Protein AF-A0A0S8ISH3-F1 (afdb_monomer_lite)

Foldseek 3Di:
DDDDDQDDWAWPDQVLVVVVVVCVVCVVVVVVVVVVVVVVLVVVLVVQLVVLQPDDPSSVVSNVVSVVVSVVVPDDDPDDPPPDARTDTGDDGDDDFDFDWDKDFDADPVRHTPDIDIDHRQTDDDPDDRDDDDDDPD

Sequence (138 aa):
MDSELIGELQLLEDVGKVAQETFEAKKSLVYLRTVARAVAKGLAAHKAKKKADSGGLGGWLKKAAIDVGTDISENADLRCSRLLPGKIYVGDFEIEPGTYDLTIEFLDANGHLVGATDVFEYQVFRNALNLIEVFSLN

Structure (mmCIF, N/CA/C/O backbone):
data_AF-A0A0S8ISH3-F1
#
_entry.id   AF-A0A0S8ISH3-F1
#
loop_
_atom_site.group_PDB
_atom_site.id
_atom_site.type_symbol
_atom_site.label_atom_id
_atom_site.label_alt_id
_atom_site.label_comp_id
_atom_site.label_asym_id
_atom_site.label_entity_id
_atom_site.label_seq_id
_atom_site.pdbx_PDB_ins_code
_atom_site.Cartn_x
_atom_site.Cartn_y
_atom_site.Cartn_z
_atom_site.occupancy
_atom_site.B_iso_or_equiv
_atom_site.auth_seq_id
_atom_site.auth_comp_id
_atom_site.auth_asym_id
_atom_site.auth_atom_id
_atom_site.pdbx_PDB_model_num
ATOM 1 N N . MET A 1 1 ? -25.684 -13.349 23.434 1.00 47.31 1 MET A N 1
ATOM 2 C CA . MET A 1 1 ? -24.521 -12.506 23.755 1.00 47.31 1 MET A CA 1
ATOM 3 C C . MET A 1 1 ? -24.709 -11.273 22.910 1.00 47.31 1 MET A C 1
ATOM 5 O O . MET A 1 1 ? -24.776 -11.426 21.698 1.00 47.31 1 MET A O 1
ATOM 9 N N . ASP A 1 2 ? -24.972 -10.132 23.539 1.00 69.56 2 ASP A N 1
ATOM 10 C CA . ASP A 1 2 ? -25.198 -8.883 22.812 1.00 69.56 2 ASP A CA 1
ATOM 11 C C . ASP A 1 2 ? -23.840 -8.349 22.360 1.00 69.56 2 ASP A C 1
ATOM 13 O O . ASP A 1 2 ? -22.966 -8.094 23.185 1.00 69.56 2 ASP A O 1
ATOM 17 N N . SER A 1 3 ? -23.647 -8.259 21.048 1.00 81.75 3 SER A N 1
ATOM 18 C CA . SER A 1 3 ? -22.501 -7.593 20.438 1.00 81.75 3 SER A CA 1
ATOM 19 C C . SER A 1 3 ? -22.787 -6.094 20.357 1.00 81.75 3 SER A C 1
ATOM 21 O O . SER A 1 3 ? -23.820 -5.691 19.818 1.00 81.75 3 SER A O 1
ATOM 23 N N . GLU A 1 4 ? -21.880 -5.274 20.882 1.00 90.19 4 GLU A N 1
ATOM 24 C CA . GLU A 1 4 ? -21.968 -3.813 20.848 1.00 90.19 4 GLU A CA 1
ATOM 25 C C . GLU A 1 4 ? -21.019 -3.253 19.782 1.00 90.19 4 GLU A C 1
ATOM 27 O O . GLU A 1 4 ? -19.842 -3.610 19.737 1.00 90.19 4 GLU A O 1
ATOM 32 N N . LEU A 1 5 ? -21.527 -2.369 18.916 1.00 92.81 5 LEU A N 1
ATOM 33 C CA . LEU A 1 5 ? -20.697 -1.658 17.946 1.00 92.81 5 LEU A CA 1
ATOM 34 C C . LEU A 1 5 ? -19.936 -0.536 18.658 1.00 92.81 5 LEU A C 1
ATOM 36 O O . LEU A 1 5 ? -20.533 0.458 19.063 1.00 92.81 5 LEU A O 1
ATOM 40 N N . ILE A 1 6 ? -18.616 -0.686 18.758 1.00 92.94 6 ILE A N 1
ATOM 41 C CA . ILE A 1 6 ? -17.741 0.285 19.433 1.00 92.94 6 ILE A CA 1
ATOM 42 C C . ILE A 1 6 ? -17.423 1.483 18.515 1.00 92.94 6 ILE A C 1
ATOM 44 O O . ILE A 1 6 ? -17.275 2.610 18.985 1.00 92.94 6 ILE A O 1
ATOM 48 N N . GLY A 1 7 ? -17.373 1.271 17.196 1.00 94.06 7 GLY A N 1
ATOM 49 C CA . GLY A 1 7 ? -17.275 2.344 16.207 1.00 94.06 7 GLY A CA 1
ATOM 50 C C . GLY A 1 7 ? -16.653 1.902 14.885 1.00 94.06 7 GLY A C 1
ATOM 51 O O . GLY A 1 7 ? -16.512 0.712 14.615 1.00 94.06 7 GLY A O 1
ATOM 52 N N . GLU A 1 8 ? -16.291 2.881 14.056 1.00 95.38 8 GLU A N 1
ATOM 53 C CA . GLU A 1 8 ? -15.750 2.669 12.711 1.00 95.38 8 GLU A CA 1
ATOM 54 C C . GLU A 1 8 ? -14.295 3.141 12.615 1.00 95.38 8 GLU A C 1
ATOM 56 O O . GLU A 1 8 ? -13.919 4.185 13.153 1.00 95.38 8 GLU A O 1
ATOM 61 N N . LEU A 1 9 ? -13.470 2.377 11.895 1.00 95.62 9 LEU A N 1
ATOM 62 C CA . LEU A 1 9 ? -12.091 2.755 11.599 1.00 95.62 9 LEU A CA 1
ATOM 63 C C . LEU A 1 9 ? -12.065 3.842 10.516 1.00 95.62 9 LEU A C 1
ATOM 65 O O . LEU A 1 9 ? -12.757 3.756 9.500 1.00 95.62 9 LEU A O 1
ATOM 69 N N . GLN A 1 10 ? -11.207 4.842 10.687 1.00 95.19 10 GLN A N 1
ATOM 70 C CA . GLN A 1 10 ? -11.035 5.929 9.729 1.00 95.19 10 GLN A CA 1
ATOM 71 C C . GLN A 1 10 ? -9.916 5.616 8.743 1.00 95.19 10 GLN A C 1
ATOM 73 O O . GLN A 1 10 ? -8.895 5.035 9.104 1.00 95.19 10 GLN A O 1
ATOM 78 N N . LEU A 1 11 ? -10.090 6.025 7.485 1.00 95.31 11 LEU A N 1
ATOM 79 C CA . LEU A 1 11 ? -9.036 5.917 6.480 1.00 95.31 11 LEU A CA 1
ATOM 80 C C . LEU A 1 11 ? -7.852 6.799 6.896 1.00 95.31 11 LEU A C 1
ATOM 82 O O . LEU A 1 11 ? -7.957 8.024 6.883 1.00 95.31 11 LEU A O 1
ATOM 86 N N . LEU A 1 12 ? -6.731 6.167 7.233 1.00 95.81 12 LEU A N 1
ATOM 87 C CA . LEU A 1 12 ? -5.471 6.847 7.507 1.00 95.81 12 LEU A CA 1
ATOM 88 C C . LEU A 1 12 ? -4.753 7.194 6.203 1.00 95.81 12 LEU A C 1
ATOM 90 O O . LEU A 1 12 ? -4.277 8.312 6.043 1.00 95.81 12 LEU A O 1
ATOM 94 N N . GLU A 1 13 ? -4.668 6.230 5.282 1.00 94.25 13 GLU A N 1
ATOM 95 C CA . GLU A 1 13 ? -3.914 6.380 4.036 1.00 94.25 13 GLU A CA 1
ATOM 96 C C . GLU A 1 13 ? -4.470 5.490 2.917 1.00 94.25 13 GLU A C 1
ATOM 98 O O . GLU A 1 13 ? -4.791 4.318 3.135 1.00 94.25 13 GLU A O 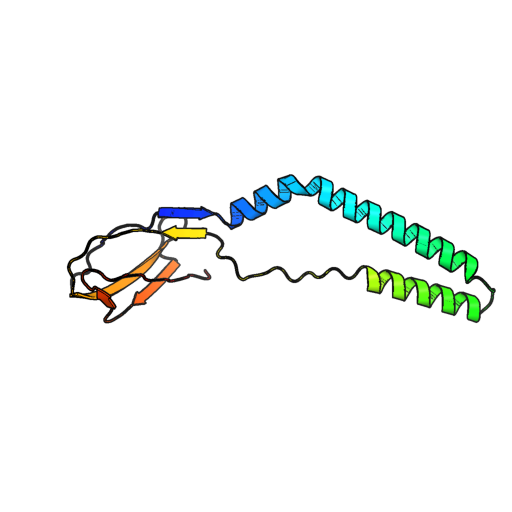1
ATOM 103 N N . ASP A 1 14 ? -4.520 6.026 1.695 1.00 93.94 14 ASP A N 1
ATOM 104 C CA . ASP A 1 14 ? -4.799 5.258 0.477 1.00 93.94 14 ASP A CA 1
ATOM 105 C C . ASP A 1 14 ? -3.485 5.067 -0.288 1.00 93.94 14 ASP A C 1
ATOM 107 O O . ASP A 1 14 ? -3.109 5.841 -1.173 1.00 93.94 14 ASP A O 1
ATOM 111 N N . VAL A 1 15 ? -2.757 4.015 0.084 1.00 92.12 15 VAL A N 1
ATOM 112 C CA . VAL A 1 15 ? -1.445 3.685 -0.486 1.00 92.12 15 VAL A CA 1
ATOM 113 C C . VAL A 1 15 ? -1.547 3.443 -1.993 1.00 92.12 15 VAL A C 1
ATOM 115 O O . VAL A 1 15 ? -0.637 3.802 -2.744 1.00 92.12 15 VAL A O 1
ATOM 118 N N . GLY A 1 16 ? -2.662 2.866 -2.454 1.00 90.06 16 GLY A N 1
ATOM 119 C CA . GLY A 1 16 ? -2.947 2.674 -3.872 1.00 90.06 16 GLY A CA 1
ATOM 120 C C . GLY A 1 16 ? -2.992 4.001 -4.626 1.00 90.06 16 GLY A C 1
ATOM 121 O O . GLY A 1 16 ? -2.342 4.146 -5.667 1.00 90.06 16 GLY A O 1
ATOM 122 N N . LYS A 1 17 ? -3.695 4.994 -4.076 1.00 93.12 17 LYS A N 1
ATOM 123 C CA . LYS A 1 17 ? -3.757 6.349 -4.628 1.00 93.12 17 LYS A CA 1
ATOM 124 C C . LYS A 1 17 ? -2.393 7.038 -4.601 1.00 93.12 17 LYS A C 1
ATOM 126 O O . LYS A 1 17 ? -1.967 7.553 -5.634 1.00 93.12 17 LYS A O 1
ATOM 131 N N . VAL A 1 18 ? -1.660 6.969 -3.488 1.00 92.62 18 VAL A N 1
ATOM 132 C CA . VAL A 1 18 ? -0.296 7.526 -3.386 1.00 92.62 18 VAL A CA 1
ATOM 133 C C . VAL A 1 18 ? 0.635 6.920 -4.438 1.00 92.62 18 VAL A C 1
ATOM 135 O O . VAL A 1 18 ? 1.416 7.637 -5.073 1.00 92.62 18 VAL A O 1
ATOM 138 N N . ALA A 1 19 ? 0.553 5.607 -4.664 1.00 90.00 19 ALA A N 1
ATOM 139 C CA . ALA A 1 19 ? 1.348 4.926 -5.679 1.00 90.00 19 ALA A CA 1
ATOM 140 C C . ALA A 1 19 ? 1.004 5.411 -7.096 1.00 90.00 19 ALA A C 1
ATOM 142 O O . ALA A 1 19 ? 1.915 5.678 -7.886 1.00 90.00 19 ALA A O 1
ATOM 143 N N . GLN A 1 20 ? -0.286 5.570 -7.409 1.00 91.62 20 GLN A N 1
ATOM 144 C CA . GLN A 1 20 ? -0.743 6.091 -8.702 1.00 91.62 20 GLN A CA 1
ATOM 145 C C . GLN A 1 20 ? -0.282 7.532 -8.929 1.00 91.62 20 GLN A C 1
ATOM 147 O O . GLN A 1 20 ? 0.304 7.831 -9.968 1.00 91.62 20 GLN A O 1
ATOM 152 N N . GLU A 1 21 ? -0.473 8.412 -7.949 1.00 94.88 21 GLU A N 1
ATOM 153 C CA . GLU A 1 21 ? -0.056 9.813 -8.043 1.00 94.88 21 GLU A CA 1
ATOM 154 C C . GLU A 1 21 ? 1.467 9.939 -8.175 1.00 94.88 21 GLU A C 1
ATOM 156 O O . GLU A 1 21 ? 1.970 10.684 -9.019 1.00 94.88 21 GLU A O 1
ATOM 161 N N . THR A 1 22 ? 2.220 9.142 -7.412 1.00 93.44 22 THR A N 1
ATOM 162 C CA . THR A 1 22 ? 3.686 9.079 -7.513 1.00 93.44 22 THR A CA 1
ATOM 163 C C . THR A 1 22 ? 4.136 8.597 -8.889 1.00 93.44 22 THR A C 1
ATOM 165 O O . THR A 1 22 ? 5.118 9.112 -9.438 1.00 93.44 22 THR A O 1
ATOM 168 N N . PHE A 1 23 ? 3.450 7.597 -9.448 1.00 91.44 23 PHE A N 1
ATOM 169 C CA . PHE A 1 23 ? 3.732 7.095 -10.785 1.00 91.44 23 PHE A CA 1
ATOM 170 C C . PHE A 1 23 ? 3.466 8.170 -11.837 1.00 91.44 23 PHE A C 1
ATOM 172 O O . PHE A 1 23 ? 4.371 8.470 -12.614 1.00 91.44 23 PHE A O 1
ATOM 179 N N . GLU A 1 24 ? 2.289 8.797 -11.828 1.00 95.81 24 GLU A N 1
ATOM 180 C CA . GLU A 1 24 ? 1.935 9.847 -12.787 1.00 95.81 24 GLU A CA 1
ATOM 181 C C . GLU A 1 24 ? 2.898 11.040 -12.704 1.00 95.81 24 GLU A C 1
ATOM 183 O O . GLU A 1 24 ? 3.397 11.497 -13.735 1.00 95.81 24 GLU A O 1
ATOM 188 N N . ALA A 1 25 ? 3.291 11.462 -11.497 1.00 96.94 25 ALA A N 1
ATOM 189 C CA . ALA A 1 25 ? 4.279 12.524 -11.306 1.00 96.94 25 ALA A CA 1
ATOM 190 C C . ALA A 1 25 ? 5.660 12.190 -11.909 1.00 96.94 25 ALA A C 1
ATOM 192 O O . ALA A 1 25 ? 6.381 13.077 -12.368 1.00 96.94 25 ALA A O 1
ATOM 193 N N . LYS A 1 26 ? 6.053 10.909 -11.922 1.00 95.31 26 LYS A N 1
ATOM 194 C CA . LYS A 1 26 ? 7.364 10.450 -12.423 1.00 95.31 26 LYS A CA 1
ATOM 195 C C . LYS A 1 26 ? 7.318 9.890 -13.845 1.00 95.31 26 LYS A C 1
ATOM 197 O O . LYS A 1 26 ? 8.374 9.625 -14.426 1.00 95.31 26 LYS A O 1
ATOM 202 N N . LYS A 1 27 ? 6.130 9.719 -14.418 1.00 94.31 27 LYS A N 1
ATOM 203 C CA . LYS A 1 27 ? 5.875 8.989 -15.665 1.00 94.31 27 LYS A CA 1
ATOM 204 C C . LYS A 1 27 ? 6.692 9.495 -16.846 1.00 94.31 27 LYS A C 1
ATOM 206 O O . LYS A 1 27 ? 7.327 8.704 -17.540 1.00 94.31 27 LYS A O 1
ATOM 211 N N . SER A 1 28 ? 6.750 10.811 -17.038 1.00 95.38 28 SER A N 1
ATOM 212 C CA . SER A 1 28 ? 7.516 11.435 -18.126 1.00 95.38 28 SER A CA 1
ATOM 213 C C . SER A 1 28 ? 9.011 11.112 -18.040 1.00 95.38 28 SER A C 1
ATOM 215 O O . SER A 1 28 ? 9.628 10.710 -19.026 1.00 95.38 28 SER A O 1
ATOM 217 N N . LEU A 1 29 ? 9.589 11.218 -16.843 1.00 95.06 29 LEU A N 1
ATOM 218 C CA . LEU A 1 29 ? 10.993 10.922 -16.577 1.00 95.06 29 LEU A CA 1
ATOM 219 C C . LEU A 1 29 ? 11.297 9.426 -16.724 1.00 95.06 29 LEU A C 1
ATOM 221 O O . LEU A 1 29 ? 12.362 9.060 -17.225 1.00 95.06 29 LEU A O 1
ATOM 225 N N . VAL A 1 30 ? 10.369 8.564 -16.299 1.00 91.69 30 VAL A N 1
ATOM 226 C CA . VAL A 1 30 ? 10.458 7.112 -16.503 1.00 91.69 30 VAL A CA 1
ATOM 227 C C . VAL A 1 30 ? 10.497 6.801 -17.997 1.00 91.69 30 VAL A C 1
ATOM 229 O O . VAL A 1 30 ? 11.442 6.154 -18.446 1.00 91.69 30 VAL A O 1
ATOM 232 N N . TYR A 1 31 ? 9.556 7.325 -18.787 1.00 93.69 31 TYR A N 1
ATOM 233 C CA . TYR A 1 31 ? 9.547 7.114 -20.236 1.00 93.69 31 TYR A CA 1
ATOM 234 C C . TYR A 1 31 ? 10.795 7.663 -20.917 1.00 93.69 31 TYR A C 1
ATOM 236 O O . TYR A 1 31 ? 11.404 6.956 -21.718 1.00 93.69 31 TYR A O 1
ATOM 244 N N . LEU A 1 32 ? 11.231 8.872 -20.559 1.00 95.75 32 LEU A N 1
ATOM 245 C CA . LEU A 1 32 ? 12.446 9.460 -21.112 1.00 95.75 32 LEU A CA 1
ATOM 246 C C . LEU A 1 32 ? 13.666 8.565 -20.866 1.00 95.75 32 LEU A C 1
ATOM 248 O O . LEU A 1 32 ? 14.426 8.292 -21.793 1.00 95.75 32 LEU A O 1
ATOM 252 N N . ARG A 1 33 ? 13.847 8.073 -19.634 1.00 91.19 33 ARG A N 1
ATOM 253 C CA . ARG A 1 33 ? 14.957 7.169 -19.291 1.00 91.19 33 ARG A CA 1
ATOM 254 C C . ARG A 1 33 ? 14.880 5.854 -20.056 1.00 91.19 33 ARG A C 1
ATOM 256 O O . ARG A 1 33 ? 15.914 5.366 -20.510 1.00 91.19 33 ARG A O 1
ATOM 263 N N . THR A 1 34 ? 13.683 5.297 -20.207 1.00 89.50 34 THR A N 1
ATOM 264 C CA . THR A 1 34 ? 13.464 4.048 -20.944 1.00 89.50 34 THR A CA 1
ATOM 265 C C . THR A 1 34 ? 13.803 4.214 -22.422 1.00 89.50 34 THR A C 1
ATOM 267 O O . THR A 1 34 ? 14.614 3.452 -22.946 1.00 89.50 34 THR A O 1
ATOM 270 N N . VAL A 1 35 ? 13.276 5.255 -23.074 1.00 92.00 35 VAL A N 1
ATOM 271 C CA . VAL A 1 35 ? 13.563 5.550 -24.486 1.00 92.00 35 VAL A CA 1
ATOM 272 C C . VAL A 1 35 ? 15.048 5.844 -24.685 1.00 92.00 35 VAL A C 1
ATOM 274 O O . VAL A 1 35 ? 15.678 5.254 -25.560 1.00 92.00 35 VAL A O 1
ATOM 277 N N . ALA A 1 36 ? 15.646 6.697 -23.849 1.00 92.38 36 ALA A N 1
ATOM 278 C CA . ALA A 1 36 ? 17.065 7.028 -23.950 1.00 92.38 36 ALA A CA 1
ATOM 279 C C . ALA A 1 36 ? 17.961 5.787 -23.802 1.00 92.38 36 ALA A C 1
ATOM 281 O O . ALA A 1 36 ? 18.921 5.629 -24.556 1.00 92.38 36 ALA A O 1
ATOM 282 N N . ARG A 1 37 ? 17.636 4.877 -22.871 1.00 87.69 37 ARG A N 1
ATOM 283 C CA . ARG A 1 37 ? 18.355 3.608 -22.689 1.00 87.69 37 ARG A CA 1
ATOM 284 C C . ARG A 1 37 ? 18.236 2.713 -23.921 1.00 87.69 37 ARG A C 1
ATOM 286 O O . ARG A 1 37 ? 19.258 2.196 -24.366 1.00 87.69 37 ARG A O 1
ATOM 293 N N . ALA A 1 38 ? 17.029 2.550 -24.460 1.00 88.00 38 ALA A N 1
ATOM 294 C CA . ALA A 1 38 ? 16.789 1.741 -25.653 1.00 88.00 38 ALA A CA 1
ATOM 295 C C . ALA A 1 38 ? 17.569 2.289 -26.859 1.00 88.00 38 ALA A C 1
ATOM 297 O O . ALA A 1 38 ? 18.297 1.553 -27.521 1.00 88.00 38 ALA A O 1
ATOM 298 N N . VAL A 1 39 ? 17.521 3.609 -27.082 1.00 91.31 39 VAL A N 1
ATOM 299 C CA . VAL A 1 39 ? 18.288 4.273 -28.148 1.00 91.31 39 VAL A CA 1
ATOM 300 C C . VAL A 1 39 ? 19.793 4.075 -27.951 1.00 91.31 39 VAL A C 1
ATOM 302 O O . VAL A 1 39 ? 20.490 3.671 -28.882 1.00 91.31 39 VAL A O 1
ATOM 305 N N . ALA A 1 40 ? 20.315 4.315 -2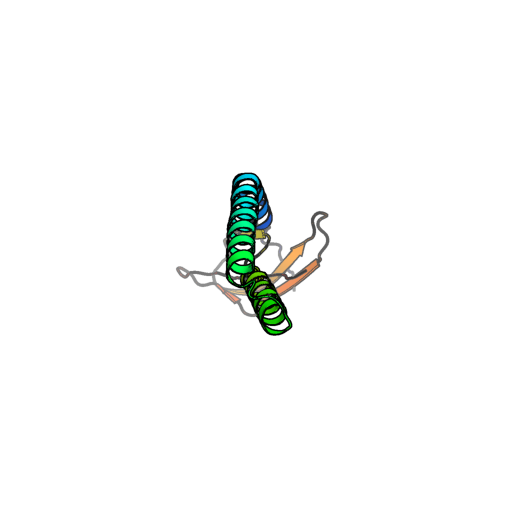6.746 1.00 90.06 40 ALA A N 1
ATOM 306 C CA . ALA A 1 40 ? 21.741 4.171 -26.464 1.00 90.06 40 ALA A CA 1
ATOM 307 C C . ALA A 1 40 ? 22.237 2.728 -26.671 1.00 90.06 40 ALA A C 1
ATOM 309 O O . ALA A 1 40 ? 23.271 2.522 -27.314 1.00 90.06 40 ALA A O 1
ATOM 310 N N . LYS A 1 41 ? 21.490 1.728 -26.182 1.00 85.69 41 LYS A N 1
ATOM 311 C CA . LYS A 1 41 ? 21.802 0.307 -26.397 1.00 85.69 41 LYS A CA 1
ATOM 312 C C . LYS A 1 41 ? 21.708 -0.081 -27.869 1.00 85.69 41 LYS A C 1
ATOM 314 O O . LYS A 1 41 ? 22.638 -0.705 -28.372 1.00 85.69 41 LYS A O 1
ATOM 319 N N . GLY A 1 42 ? 20.665 0.351 -28.577 1.00 86.62 42 GLY A N 1
ATOM 320 C CA . GLY A 1 42 ? 20.502 0.090 -30.009 1.00 86.62 42 GLY A CA 1
ATOM 321 C C . GLY A 1 42 ? 21.672 0.629 -30.836 1.00 86.62 42 GLY A C 1
ATOM 322 O O . GLY A 1 42 ? 22.233 -0.079 -31.675 1.00 86.62 42 GLY A O 1
ATOM 323 N N . LEU A 1 43 ? 22.129 1.851 -30.542 1.00 89.88 43 LEU A N 1
ATOM 324 C CA . LEU A 1 43 ? 23.315 2.431 -31.179 1.00 89.88 43 LEU A CA 1
ATOM 325 C C . LEU A 1 43 ? 24.600 1.653 -30.849 1.00 89.88 43 LEU A C 1
ATOM 327 O O . LEU A 1 43 ? 25.447 1.461 -31.729 1.00 89.88 43 LEU A O 1
ATOM 331 N N . ALA A 1 44 ? 24.762 1.201 -29.603 1.00 87.75 44 ALA A N 1
ATOM 332 C CA . ALA A 1 44 ? 25.911 0.400 -29.183 1.00 87.75 44 ALA A CA 1
ATOM 333 C C . ALA A 1 44 ? 25.930 -0.979 -29.869 1.00 87.75 44 ALA A C 1
ATOM 335 O O . ALA A 1 44 ? 26.957 -1.359 -30.439 1.00 87.75 44 ALA A O 1
ATOM 336 N N . ALA A 1 45 ? 24.793 -1.678 -29.898 1.00 86.56 45 ALA A N 1
ATOM 337 C CA . ALA A 1 45 ? 24.620 -2.960 -30.573 1.00 86.56 45 ALA A CA 1
ATOM 338 C C . ALA A 1 45 ? 24.892 -2.837 -32.080 1.00 86.56 45 ALA A C 1
ATOM 340 O O . ALA A 1 45 ? 25.662 -3.619 -32.639 1.00 86.56 45 ALA A O 1
ATOM 341 N N . HIS A 1 46 ? 24.365 -1.797 -32.735 1.00 86.19 46 HIS A N 1
ATOM 342 C CA . HIS A 1 46 ? 24.621 -1.540 -34.154 1.00 86.19 46 HIS A CA 1
ATOM 343 C C . HIS A 1 46 ? 26.117 -1.326 -34.449 1.00 86.19 46 HIS A C 1
ATOM 345 O O . HIS A 1 46 ? 26.669 -1.910 -35.387 1.00 86.19 46 HIS A O 1
ATOM 351 N N . LYS A 1 47 ? 26.818 -0.535 -33.622 1.00 88.00 47 LYS A N 1
ATOM 352 C CA . LYS A 1 47 ? 28.276 -0.351 -33.746 1.00 88.00 47 LYS A CA 1
ATOM 353 C C . LYS A 1 47 ? 29.043 -1.659 -33.525 1.00 88.00 47 LYS A C 1
ATOM 355 O O . LYS A 1 47 ? 29.990 -1.926 -34.266 1.00 88.00 47 LYS A O 1
ATOM 360 N N . ALA A 1 48 ? 28.647 -2.466 -32.540 1.00 85.81 48 ALA A N 1
ATOM 361 C CA . ALA A 1 48 ? 29.265 -3.760 -32.262 1.00 85.81 48 ALA A CA 1
ATOM 362 C C . ALA A 1 48 ? 29.092 -4.731 -33.441 1.00 85.81 48 ALA A C 1
ATOM 364 O O . ALA A 1 48 ? 30.073 -5.317 -33.894 1.00 85.81 48 ALA A O 1
ATOM 365 N N . LYS A 1 49 ? 27.886 -4.814 -34.019 1.00 82.75 49 LYS A N 1
ATOM 366 C CA . LYS A 1 49 ? 27.606 -5.620 -35.217 1.00 82.75 49 LYS A CA 1
ATOM 367 C C . LYS A 1 49 ? 28.452 -5.207 -36.416 1.00 82.75 49 LYS A C 1
ATOM 369 O O . LYS A 1 49 ? 28.980 -6.077 -37.098 1.00 82.75 49 LYS A O 1
ATOM 374 N N . LYS A 1 50 ? 28.614 -3.899 -36.657 1.00 83.88 50 LYS A N 1
ATOM 375 C CA . LYS A 1 50 ? 29.444 -3.385 -37.760 1.00 83.88 50 LYS A CA 1
ATOM 376 C C . LYS A 1 50 ? 30.920 -3.770 -37.604 1.00 83.88 50 LYS A C 1
ATOM 378 O O . LYS A 1 50 ? 31.574 -4.061 -38.594 1.00 83.88 50 LYS A O 1
ATOM 383 N N . LYS A 1 51 ? 31.444 -3.792 -36.373 1.00 82.88 51 LYS A N 1
ATOM 384 C CA . LYS A 1 51 ? 32.820 -4.244 -36.087 1.00 82.88 51 LYS A CA 1
ATOM 385 C C . LYS A 1 51 ? 32.977 -5.766 -36.140 1.00 82.88 51 LYS A C 1
ATOM 387 O O . LYS A 1 51 ? 34.047 -6.253 -36.481 1.00 82.88 51 LYS A O 1
ATOM 392 N N . ALA A 1 52 ? 31.932 -6.505 -35.779 1.00 78.88 52 ALA A N 1
ATOM 393 C CA . ALA A 1 52 ? 31.920 -7.965 -35.784 1.00 78.88 52 ALA A CA 1
ATOM 394 C C . ALA A 1 52 ? 31.683 -8.573 -37.178 1.00 78.88 52 ALA A C 1
ATOM 396 O O . ALA A 1 52 ? 31.746 -9.794 -37.331 1.00 78.88 52 ALA A O 1
ATOM 397 N N . ASP A 1 53 ? 31.409 -7.737 -38.183 1.00 72.88 53 ASP A N 1
ATOM 398 C CA . ASP A 1 53 ? 31.116 -8.157 -39.545 1.00 72.88 53 ASP A CA 1
ATOM 399 C C . ASP A 1 53 ? 32.387 -8.575 -40.292 1.00 72.88 53 ASP A C 1
ATOM 401 O O . ASP A 1 53 ? 33.005 -7.799 -41.012 1.00 72.88 53 ASP A O 1
ATOM 405 N N . SER A 1 54 ? 32.799 -9.823 -40.086 1.00 77.62 54 SER A N 1
ATOM 406 C CA . SER A 1 54 ? 33.920 -10.444 -40.797 1.00 77.62 54 SER A CA 1
ATOM 407 C C . SER A 1 54 ? 33.495 -11.188 -42.073 1.00 77.62 54 SER A C 1
ATOM 409 O O . SER A 1 54 ? 34.321 -11.865 -42.677 1.00 77.62 54 SER A O 1
ATOM 411 N N . GLY A 1 55 ? 32.215 -11.107 -42.465 1.00 74.44 55 GLY A N 1
ATOM 412 C CA . GLY A 1 55 ? 31.637 -11.919 -43.540 1.00 74.44 55 GLY A CA 1
ATOM 413 C C . GLY A 1 55 ? 31.490 -13.408 -43.179 1.00 74.44 55 GLY A C 1
ATOM 414 O O . GLY A 1 55 ? 32.032 -13.896 -42.182 1.00 74.44 55 GLY A O 1
ATOM 415 N N . GLY A 1 56 ? 30.712 -14.135 -43.986 1.00 81.25 56 GLY A N 1
ATOM 416 C CA . GLY A 1 56 ? 30.493 -15.579 -43.836 1.00 81.25 56 GLY A CA 1
ATOM 417 C C . GLY A 1 56 ? 29.786 -16.001 -42.538 1.00 81.25 56 GLY A C 1
ATOM 418 O O . GLY A 1 56 ? 29.245 -15.184 -41.789 1.00 81.25 56 GLY A O 1
ATOM 419 N N . LEU A 1 57 ? 29.803 -17.310 -42.262 1.00 80.19 57 LEU A N 1
ATOM 420 C CA . LEU A 1 57 ? 29.116 -17.920 -41.115 1.00 80.19 57 LEU A CA 1
ATOM 421 C C . LEU A 1 57 ? 29.599 -17.359 -39.764 1.00 80.19 57 LEU A C 1
ATOM 423 O O . LEU A 1 57 ? 28.792 -17.147 -38.863 1.00 80.19 57 LEU A O 1
ATOM 427 N N . GLY A 1 58 ? 30.894 -17.051 -39.632 1.00 80.50 58 GLY A N 1
ATOM 428 C CA . GLY A 1 58 ? 31.469 -16.483 -38.406 1.00 80.50 58 GLY A CA 1
ATOM 429 C C . GLY A 1 58 ? 31.016 -15.047 -38.111 1.00 80.50 58 GLY A C 1
ATOM 430 O O . GLY A 1 58 ? 30.805 -14.703 -36.949 1.00 80.50 58 GLY A O 1
ATOM 431 N N . GLY A 1 59 ? 30.824 -14.212 -39.141 1.00 79.88 59 GLY A N 1
ATOM 432 C CA . GLY A 1 59 ? 30.250 -12.870 -38.983 1.00 79.88 59 GLY A CA 1
ATOM 433 C C . GLY A 1 59 ? 28.763 -12.916 -38.621 1.00 79.88 59 GLY A C 1
ATOM 434 O O . GLY A 1 59 ? 28.309 -12.161 -37.761 1.00 79.88 59 GLY A O 1
ATOM 435 N N . TRP A 1 60 ? 28.018 -13.853 -39.217 1.00 81.62 60 TRP A N 1
ATOM 436 C CA . TRP A 1 60 ? 26.614 -14.093 -38.878 1.00 81.62 60 TRP A CA 1
ATOM 437 C C . TRP A 1 60 ? 26.440 -14.548 -37.419 1.00 81.62 60 TRP A C 1
ATOM 439 O O . TRP A 1 60 ? 25.652 -13.951 -36.687 1.00 81.62 60 TRP A O 1
ATOM 449 N N . LEU A 1 61 ? 27.245 -15.514 -36.957 1.00 81.06 61 LEU A N 1
ATOM 450 C CA . LEU A 1 61 ? 27.174 -16.042 -35.587 1.00 81.06 61 LEU A CA 1
ATOM 451 C C . LEU A 1 61 ? 27.462 -14.965 -34.525 1.00 81.06 61 LEU A C 1
ATOM 453 O O . LEU A 1 61 ? 26.781 -14.890 -33.505 1.00 81.06 61 LEU A O 1
ATOM 457 N N . LYS A 1 62 ? 28.443 -14.087 -34.777 1.00 82.06 62 LYS A N 1
ATOM 458 C CA . LYS A 1 62 ? 28.779 -12.975 -33.870 1.00 82.06 62 LYS A CA 1
ATOM 459 C C . LYS A 1 62 ? 27.667 -11.930 -33.793 1.00 82.06 62 LYS A C 1
ATOM 461 O O . LYS A 1 62 ? 27.391 -11.421 -32.711 1.00 82.06 62 LYS A O 1
ATOM 466 N N . LYS A 1 63 ? 27.020 -11.611 -34.919 1.00 81.25 63 LYS A N 1
ATOM 467 C CA . LYS A 1 63 ? 25.866 -10.699 -34.945 1.00 81.25 63 LYS A CA 1
ATOM 468 C C . LYS A 1 63 ? 24.684 -11.279 -34.165 1.00 81.25 63 LYS A C 1
ATOM 470 O O . LYS A 1 63 ? 24.107 -10.555 -33.361 1.00 81.25 63 LYS A O 1
ATOM 475 N N . ALA A 1 64 ? 24.402 -12.572 -34.336 1.00 79.75 64 ALA A N 1
ATOM 476 C CA . ALA A 1 64 ? 23.365 -13.274 -33.582 1.00 79.75 64 ALA A CA 1
ATOM 477 C C . ALA A 1 64 ? 23.647 -13.276 -32.066 1.00 79.75 64 ALA A C 1
ATOM 479 O O . ALA A 1 64 ? 22.751 -13.008 -31.273 1.00 79.75 64 ALA A O 1
ATOM 480 N N . ALA A 1 65 ? 24.900 -13.493 -31.650 1.00 79.50 65 ALA A N 1
ATOM 481 C CA . ALA A 1 65 ? 25.280 -13.430 -30.237 1.00 79.50 65 ALA A CA 1
ATOM 482 C C . ALA A 1 65 ? 25.105 -12.024 -29.624 1.00 79.50 65 ALA A C 1
ATOM 484 O O . ALA A 1 65 ? 24.701 -11.903 -28.469 1.00 79.50 65 ALA A O 1
ATOM 485 N N . ILE A 1 66 ? 25.381 -10.959 -30.391 1.00 83.62 66 ILE A N 1
ATOM 486 C CA . ILE A 1 66 ? 25.159 -9.569 -29.953 1.00 83.62 66 ILE A CA 1
ATOM 487 C C . ILE A 1 66 ? 23.665 -9.283 -29.763 1.00 83.62 66 ILE A C 1
ATOM 489 O O . ILE A 1 66 ? 23.309 -8.610 -28.798 1.00 83.62 66 ILE A O 1
ATOM 493 N N . ASP A 1 67 ? 22.805 -9.795 -30.646 1.00 81.19 67 ASP A N 1
ATOM 494 C CA . ASP A 1 67 ? 21.349 -9.650 -30.511 1.00 81.19 67 ASP A CA 1
ATOM 495 C C . ASP A 1 67 ? 20.830 -10.328 -29.250 1.00 81.19 67 ASP A C 1
ATOM 497 O O . ASP A 1 67 ? 20.245 -9.665 -28.399 1.00 81.19 67 ASP A O 1
ATOM 501 N N . VAL A 1 68 ? 21.174 -11.602 -29.053 1.00 77.38 68 VAL A N 1
ATOM 502 C CA . VAL A 1 68 ? 20.784 -12.353 -27.850 1.00 77.38 68 VAL A CA 1
ATOM 503 C C . VAL A 1 68 ? 21.281 -11.664 -26.575 1.00 77.38 68 VAL A C 1
ATOM 505 O O . VAL A 1 68 ? 20.538 -11.531 -25.606 1.00 77.38 68 VAL A O 1
ATOM 508 N N . GLY A 1 69 ? 22.525 -11.178 -26.565 1.00 78.75 69 GLY A N 1
ATOM 509 C CA . GLY A 1 69 ? 23.069 -10.445 -25.421 1.00 78.75 69 GLY A CA 1
ATOM 510 C C . GLY A 1 69 ? 22.365 -9.108 -25.163 1.00 78.75 69 GLY A C 1
ATOM 511 O O . GLY A 1 69 ? 22.186 -8.723 -24.006 1.00 78.75 69 GLY A O 1
ATOM 512 N N . THR A 1 70 ? 21.944 -8.407 -26.219 1.00 79.81 70 THR A N 1
ATOM 513 C CA . THR A 1 70 ? 21.203 -7.144 -26.100 1.00 79.81 70 THR A CA 1
ATOM 514 C C . THR A 1 70 ? 19.811 -7.400 -25.531 1.00 79.81 70 THR A C 1
ATOM 516 O O . THR A 1 70 ? 19.459 -6.758 -24.542 1.00 79.81 70 THR A O 1
ATOM 519 N N . ASP A 1 71 ? 19.095 -8.398 -26.048 1.00 76.88 71 ASP A N 1
ATOM 520 C CA . ASP A 1 71 ? 17.755 -8.778 -25.586 1.00 76.88 71 ASP A CA 1
ATOM 521 C C . ASP A 1 71 ? 17.763 -9.235 -24.120 1.00 76.88 71 ASP A C 1
ATOM 523 O O . ASP A 1 71 ? 16.960 -8.768 -23.311 1.00 76.88 71 ASP A O 1
ATOM 527 N N . ILE A 1 72 ? 18.731 -10.071 -23.719 1.00 76.88 72 ILE A N 1
ATOM 528 C CA . ILE A 1 72 ? 18.892 -10.486 -22.312 1.00 76.88 72 ILE A CA 1
ATOM 529 C C . ILE A 1 72 ? 19.136 -9.271 -21.409 1.00 76.88 72 ILE A C 1
ATOM 531 O O . ILE A 1 72 ? 18.626 -9.208 -20.291 1.00 76.88 72 ILE A O 1
ATOM 535 N N . SER A 1 73 ? 19.895 -8.281 -21.886 1.00 78.19 73 SER A N 1
ATOM 536 C CA . SER A 1 73 ? 20.197 -7.081 -21.102 1.00 78.19 73 SER A CA 1
ATOM 537 C C . SER A 1 73 ? 18.982 -6.170 -20.872 1.00 78.19 73 SER A C 1
ATOM 539 O O . SER A 1 73 ? 19.059 -5.253 -20.049 1.00 78.19 73 SER A O 1
ATOM 541 N N . GLU A 1 74 ? 17.903 -6.339 -21.639 1.00 71.69 74 GLU A N 1
ATOM 542 C CA . GLU A 1 74 ? 16.665 -5.555 -21.534 1.00 71.69 74 GLU A CA 1
ATOM 543 C C . GLU A 1 74 ? 15.632 -6.167 -20.589 1.00 71.69 74 GLU A C 1
ATOM 545 O O . GLU A 1 74 ? 14.619 -5.527 -20.313 1.00 71.69 74 GLU A O 1
ATOM 550 N N . ASN A 1 75 ? 15.907 -7.348 -20.031 1.00 72.50 75 ASN A N 1
ATOM 551 C CA . ASN A 1 75 ? 15.004 -8.008 -19.102 1.00 72.50 75 ASN A CA 1
ATOM 552 C C . ASN A 1 75 ? 14.839 -7.164 -17.825 1.00 72.50 75 ASN A C 1
ATOM 554 O O . ASN A 1 75 ? 15.756 -7.036 -17.010 1.00 72.50 75 ASN A O 1
ATOM 558 N N . ALA A 1 76 ? 13.682 -6.517 -17.694 1.00 65.00 76 ALA A N 1
ATOM 559 C CA . ALA A 1 76 ? 13.353 -5.697 -16.543 1.00 65.00 76 ALA A CA 1
ATOM 560 C C . ALA A 1 76 ? 12.897 -6.593 -15.391 1.00 65.00 76 ALA A C 1
ATOM 562 O O . ALA A 1 76 ? 12.133 -7.535 -15.594 1.00 65.00 76 ALA A O 1
ATOM 563 N N . ASP A 1 77 ? 13.322 -6.275 -14.168 1.00 72.19 77 ASP A N 1
ATOM 564 C CA . ASP A 1 77 ? 12.721 -6.900 -12.997 1.00 72.19 77 ASP A CA 1
ATOM 565 C C . ASP A 1 77 ? 11.267 -6.419 -12.875 1.00 72.19 77 ASP A C 1
ATOM 567 O O . ASP A 1 77 ? 11.011 -5.252 -12.576 1.00 72.19 77 ASP A O 1
ATOM 571 N N . LEU A 1 78 ? 10.319 -7.309 -13.173 1.00 72.62 78 LEU A N 1
ATOM 572 C CA . LEU A 1 78 ? 8.879 -7.049 -13.081 1.00 72.62 78 LEU A CA 1
ATOM 573 C C . LEU A 1 78 ? 8.311 -7.379 -11.696 1.00 72.62 78 LEU A C 1
ATOM 575 O O . LEU A 1 78 ? 7.097 -7.329 -11.501 1.00 72.62 78 LEU A O 1
ATOM 579 N N . ARG A 1 79 ? 9.153 -7.752 -10.726 1.00 72.00 79 ARG A N 1
ATOM 580 C CA . ARG A 1 79 ? 8.694 -8.040 -9.368 1.00 72.00 79 ARG A CA 1
ATOM 581 C C . ARG A 1 79 ? 8.271 -6.738 -8.696 1.00 72.00 79 ARG A C 1
ATOM 583 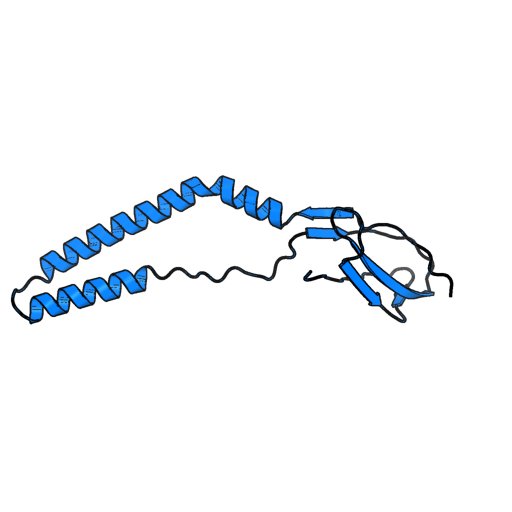O O . ARG A 1 79 ? 9.089 -5.978 -8.189 1.00 72.00 79 ARG A O 1
ATOM 590 N N . CYS A 1 80 ? 6.970 -6.490 -8.675 1.00 64.25 80 CYS A N 1
ATOM 591 C CA . CYS A 1 80 ? 6.378 -5.495 -7.794 1.00 64.25 80 CYS A CA 1
ATOM 592 C C . CYS A 1 80 ? 6.263 -6.088 -6.383 1.00 64.25 80 CYS A C 1
ATOM 594 O O . CYS A 1 80 ? 5.822 -7.229 -6.219 1.00 64.25 80 CYS A O 1
ATOM 596 N N . SER A 1 81 ? 6.627 -5.321 -5.352 1.00 60.44 81 SER A N 1
ATOM 597 C CA . SER A 1 81 ? 6.309 -5.687 -3.970 1.00 60.44 81 SER A CA 1
ATOM 598 C C . SER A 1 81 ? 4.792 -5.720 -3.808 1.00 60.44 81 SER A C 1
ATOM 600 O O . SER A 1 81 ? 4.153 -4.679 -3.716 1.00 60.44 81 SER A O 1
ATOM 602 N N . ARG A 1 82 ? 4.212 -6.921 -3.738 1.00 59.34 82 ARG A N 1
ATOM 603 C CA . ARG A 1 82 ? 2.790 -7.142 -3.417 1.00 59.34 82 ARG A CA 1
ATOM 604 C C . ARG A 1 82 ? 2.463 -6.898 -1.930 1.00 59.34 82 ARG A C 1
ATOM 606 O O . ARG A 1 82 ? 1.372 -7.203 -1.480 1.00 59.34 82 ARG A O 1
ATOM 613 N N . LEU A 1 83 ? 3.423 -6.394 -1.157 1.00 65.06 83 LEU A N 1
ATOM 614 C CA . LEU A 1 83 ? 3.387 -6.390 0.307 1.00 65.06 83 LEU A CA 1
ATOM 615 C C . LEU A 1 83 ? 2.892 -5.074 0.921 1.00 65.06 83 LEU A C 1
ATOM 617 O O . LEU A 1 83 ? 3.010 -4.907 2.128 1.00 65.06 83 LEU A O 1
ATOM 621 N N . LEU A 1 84 ? 2.372 -4.136 0.124 1.00 75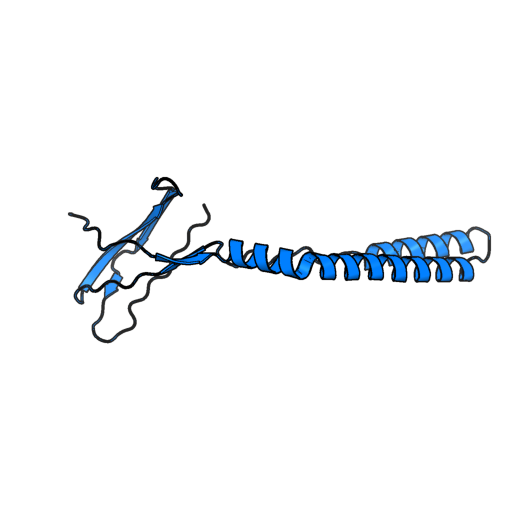.88 84 LEU A N 1
ATOM 622 C CA . LEU A 1 84 ? 1.772 -2.918 0.665 1.00 75.88 84 LEU A CA 1
ATOM 623 C C . LEU A 1 84 ? 0.242 -3.028 0.619 1.00 75.88 84 LEU A C 1
ATOM 625 O O . LEU A 1 84 ? -0.294 -3.310 -0.457 1.00 75.88 84 LEU A O 1
ATOM 629 N N . PRO A 1 85 ? -0.458 -2.827 1.752 1.00 85.44 85 PRO A N 1
ATOM 630 C CA . PRO A 1 85 ? -1.916 -2.806 1.768 1.00 85.44 85 PRO A CA 1
ATOM 631 C C . PRO A 1 85 ? -2.415 -1.656 0.890 1.00 85.44 85 PRO A C 1
ATOM 633 O O . PRO A 1 85 ? -1.815 -0.585 0.880 1.00 85.44 85 PRO A O 1
ATOM 636 N N . GLY A 1 86 ? -3.499 -1.867 0.139 1.00 89.06 86 GLY A N 1
ATOM 637 C CA . GLY A 1 86 ? -4.043 -0.833 -0.750 1.00 89.06 86 GLY A CA 1
ATOM 638 C C . GLY A 1 86 ? -4.575 0.384 0.010 1.00 89.06 86 GLY A C 1
ATOM 639 O O . GLY A 1 86 ? -4.386 1.514 -0.431 1.00 89.06 86 GLY A O 1
ATOM 640 N N . LYS A 1 87 ? -5.189 0.151 1.173 1.00 92.50 87 LYS A N 1
ATOM 641 C CA . LYS A 1 87 ? -5.699 1.172 2.093 1.00 92.50 87 LYS A CA 1
ATOM 642 C C . LYS A 1 87 ? -5.362 0.783 3.526 1.00 92.50 87 LYS A C 1
ATOM 644 O O . LYS A 1 87 ? -5.331 -0.404 3.845 1.00 92.50 87 LYS A O 1
ATOM 649 N N . ILE A 1 88 ? -5.133 1.779 4.371 1.00 94.44 88 ILE A N 1
ATOM 650 C CA . ILE A 1 88 ? -4.849 1.615 5.796 1.00 94.44 88 ILE A CA 1
ATOM 651 C C . ILE A 1 88 ? -5.931 2.355 6.568 1.00 94.44 88 ILE A C 1
ATOM 653 O O . ILE A 1 88 ? -6.125 3.553 6.364 1.00 94.44 88 ILE A O 1
ATOM 657 N N . TYR A 1 89 ? -6.615 1.640 7.454 1.00 95.75 89 TYR A N 1
ATOM 658 C CA . TYR A 1 89 ? -7.636 2.190 8.336 1.00 95.75 89 TYR A CA 1
ATOM 659 C C . TYR A 1 89 ? -7.165 2.089 9.787 1.00 95.75 89 TYR A C 1
ATOM 661 O O . TYR A 1 89 ? -6.519 1.109 10.157 1.00 95.75 89 TYR A O 1
ATOM 669 N N . VAL A 1 90 ? -7.466 3.103 10.594 1.00 96.75 90 VAL A N 1
ATOM 670 C CA . VAL A 1 90 ? -7.080 3.182 12.005 1.00 96.75 90 VAL A CA 1
ATOM 671 C C . VAL A 1 90 ? -8.210 3.787 12.828 1.00 96.75 90 VAL A C 1
ATOM 673 O O . VAL A 1 90 ? -8.949 4.650 12.358 1.00 96.75 90 VAL A O 1
ATOM 676 N N . GLY A 1 91 ? -8.340 3.342 14.068 1.00 95.75 91 GLY A N 1
ATOM 677 C CA . GLY A 1 9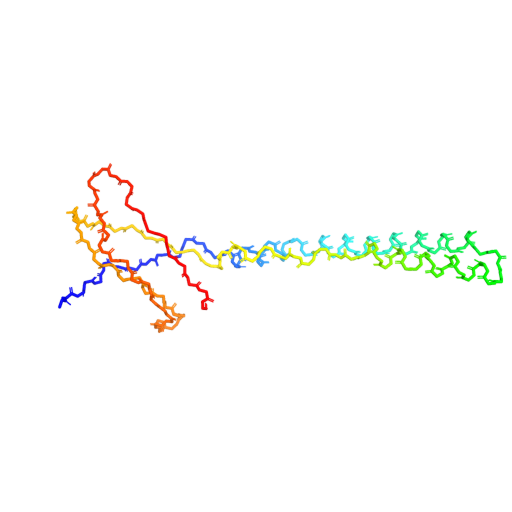1 ? -9.254 3.906 15.048 1.00 95.75 91 GLY A CA 1
ATOM 678 C C . GLY A 1 91 ? -8.698 3.681 16.442 1.00 95.75 91 GLY A C 1
ATOM 679 O O . GLY A 1 91 ? -7.916 2.755 16.658 1.00 95.75 91 GLY A O 1
ATOM 680 N N . ASP A 1 92 ? -9.086 4.560 17.354 1.00 95.25 92 ASP A N 1
ATOM 681 C CA . ASP A 1 92 ? -8.812 4.443 18.780 1.00 95.25 92 ASP A CA 1
ATOM 682 C C . ASP A 1 92 ? -10.156 4.378 19.505 1.00 95.25 92 ASP A C 1
ATOM 684 O O . ASP A 1 92 ? -11.071 5.144 19.188 1.00 95.25 92 ASP A O 1
ATOM 688 N N . PHE A 1 93 ? -10.280 3.433 20.431 1.00 93.50 93 PHE A N 1
ATOM 689 C CA . PHE A 1 93 ? -11.521 3.135 21.130 1.00 93.50 93 PHE A CA 1
ATOM 690 C C . PHE A 1 93 ? -11.237 2.947 22.616 1.00 93.50 93 PHE A C 1
ATOM 692 O O . PHE A 1 93 ? -10.428 2.106 23.010 1.00 93.50 93 PHE A O 1
ATOM 699 N N . GLU A 1 94 ? -11.934 3.716 23.449 1.00 92.44 94 GLU A N 1
ATOM 700 C CA . GLU A 1 94 ? -11.799 3.634 24.898 1.00 92.44 94 GLU A CA 1
ATOM 701 C C . GLU A 1 94 ? -12.779 2.596 25.454 1.00 92.44 94 GLU A C 1
ATOM 703 O O . GLU A 1 94 ? -13.995 2.772 25.394 1.00 92.44 94 GLU A O 1
ATOM 708 N N . ILE A 1 95 ? -12.235 1.505 25.993 1.00 92.12 95 ILE A N 1
ATOM 709 C CA . ILE A 1 95 ? -12.983 0.448 26.678 1.00 92.12 95 ILE A CA 1
ATOM 710 C C . ILE A 1 95 ? -12.313 0.119 28.010 1.00 92.12 95 ILE A C 1
ATOM 712 O O . ILE A 1 95 ? -11.099 0.273 28.174 1.00 92.12 95 ILE A O 1
ATOM 716 N N . GLU A 1 96 ? -13.110 -0.322 28.983 1.00 94.75 96 GLU A N 1
ATOM 717 C CA . GLU A 1 96 ? -12.577 -0.708 30.288 1.00 94.75 96 GLU A CA 1
ATOM 718 C C . GLU A 1 96 ? -11.615 -1.906 30.169 1.00 94.75 96 GLU A C 1
ATOM 720 O O . GLU A 1 96 ? -11.766 -2.754 29.289 1.00 94.75 96 GLU A O 1
ATOM 725 N N . PRO A 1 97 ? -10.610 -2.021 31.055 1.00 96.69 97 PRO A N 1
ATOM 726 C CA . PRO A 1 97 ? -9.760 -3.202 31.100 1.00 96.69 97 PRO A CA 1
ATOM 727 C C . PRO A 1 97 ? -10.575 -4.476 31.354 1.00 96.69 97 PRO A C 1
ATOM 729 O O . PRO A 1 97 ? -11.373 -4.538 32.291 1.00 96.69 97 PRO A O 1
ATOM 732 N N . GLY A 1 98 ? -10.336 -5.514 30.556 1.00 96.50 98 GLY A N 1
ATOM 733 C CA . GLY A 1 98 ? -11.143 -6.730 30.570 1.00 96.50 98 GLY A CA 1
ATOM 734 C C . GLY A 1 98 ? -10.751 -7.722 29.480 1.00 96.50 98 GLY A C 1
ATOM 735 O O . GLY A 1 98 ? -9.743 -7.548 28.795 1.00 96.50 98 GLY A O 1
ATOM 736 N N . THR A 1 99 ? -11.551 -8.776 29.340 1.00 96.88 99 THR A N 1
ATOM 737 C CA . THR A 1 99 ? -11.406 -9.789 28.287 1.00 96.88 99 THR A CA 1
ATOM 738 C C . THR A 1 99 ? -12.605 -9.710 27.355 1.00 96.88 99 THR A C 1
ATOM 740 O O . THR A 1 99 ? -13.742 -9.727 27.826 1.00 96.88 99 THR A O 1
ATOM 743 N N . TYR A 1 100 ? -12.336 -9.623 26.056 1.00 95.25 100 TYR A N 1
ATOM 744 C CA . TYR A 1 100 ? -13.335 -9.365 25.026 1.00 95.25 100 TYR A CA 1
ATOM 745 C C . TYR A 1 100 ? -13.169 -10.315 23.846 1.00 95.25 100 TYR A C 1
ATOM 747 O O . TYR A 1 100 ? -12.048 -10.626 23.448 1.00 95.25 100 TYR A O 1
ATOM 755 N N . ASP A 1 101 ? -14.293 -10.698 23.250 1.00 96.19 101 ASP A N 1
ATOM 756 C CA . ASP A 1 101 ? -14.321 -11.251 21.901 1.00 96.19 101 ASP A CA 1
ATOM 757 C C . ASP A 1 101 ? -14.645 -10.101 20.946 1.00 96.19 101 ASP A C 1
ATOM 759 O O . ASP A 1 101 ? -15.665 -9.426 21.099 1.00 96.19 101 ASP A O 1
ATOM 763 N N . LEU A 1 102 ? -13.742 -9.832 20.008 1.00 95.25 102 LEU A N 1
ATOM 764 C CA . LEU A 1 102 ? -13.823 -8.695 19.098 1.00 95.25 102 LEU A CA 1
ATOM 765 C C . LEU A 1 102 ? -14.059 -9.190 17.677 1.00 95.25 102 LEU A C 1
ATOM 767 O O . LEU A 1 102 ? -13.337 -10.063 17.204 1.00 95.25 102 LEU A O 1
ATOM 771 N N . THR A 1 103 ? -15.003 -8.578 16.973 1.00 96.62 103 THR A N 1
ATOM 772 C CA . THR A 1 103 ? -15.235 -8.830 15.548 1.00 96.62 103 THR A CA 1
ATOM 773 C C . THR A 1 103 ? -14.897 -7.569 14.769 1.00 96.62 103 THR A C 1
ATOM 775 O O . THR A 1 103 ? -15.450 -6.501 15.028 1.00 96.62 103 THR A O 1
ATOM 778 N N . ILE A 1 104 ? -13.978 -7.687 13.813 1.00 96.44 104 ILE A N 1
ATOM 779 C CA . ILE A 1 104 ? -13.615 -6.603 12.905 1.00 96.44 104 ILE A CA 1
ATOM 780 C C . ILE A 1 104 ? -14.229 -6.905 11.546 1.00 96.44 104 ILE A C 1
ATOM 782 O O . ILE A 1 104 ? -13.842 -7.868 10.883 1.00 96.44 104 ILE A O 1
ATOM 786 N N . GLU A 1 105 ? -15.174 -6.070 11.131 1.00 96.38 105 GLU A N 1
ATOM 787 C CA . GLU A 1 105 ? -15.879 -6.196 9.860 1.00 96.38 105 GLU A CA 1
ATOM 788 C C . GLU A 1 105 ? -15.213 -5.354 8.766 1.00 96.38 105 GLU A C 1
ATOM 790 O O . GLU A 1 105 ? -14.882 -4.183 8.951 1.00 96.38 105 GLU A O 1
ATOM 795 N N . PHE A 1 106 ? -15.033 -5.957 7.594 1.00 95.38 106 PHE A N 1
ATOM 796 C CA . PHE A 1 106 ? -14.557 -5.291 6.389 1.00 95.38 106 PHE A CA 1
ATOM 797 C C . PHE A 1 106 ? -15.746 -5.024 5.477 1.00 95.38 106 PHE A C 1
ATOM 799 O O . PHE A 1 106 ? -16.448 -5.958 5.081 1.00 95.38 106 PHE A O 1
ATOM 806 N N . LEU A 1 107 ? -15.945 -3.759 5.114 1.00 94.06 107 LEU A N 1
ATOM 807 C CA . LEU A 1 107 ? -17.067 -3.313 4.292 1.00 94.06 107 LEU A CA 1
ATOM 808 C C . LEU A 1 107 ? -16.596 -2.846 2.906 1.00 94.06 107 LEU A C 1
ATOM 810 O O . LEU A 1 107 ? -15.510 -2.278 2.764 1.00 94.06 107 LEU A O 1
ATOM 814 N N . ASP A 1 108 ? -17.416 -3.072 1.876 1.00 91.50 108 ASP A N 1
ATOM 815 C CA . ASP A 1 108 ? -17.221 -2.477 0.552 1.00 91.50 108 ASP A CA 1
ATOM 816 C C . ASP A 1 108 ? -17.608 -0.984 0.529 1.00 91.50 108 ASP A C 1
ATOM 818 O O . ASP A 1 108 ? -18.077 -0.405 1.509 1.00 91.50 108 ASP A O 1
ATOM 822 N N . ALA A 1 109 ? -17.436 -0.340 -0.628 1.00 88.00 109 ALA A N 1
ATOM 823 C CA . ALA A 1 109 ? -17.773 1.074 -0.814 1.00 88.00 109 ALA A CA 1
ATOM 824 C C . ALA A 1 109 ? -19.275 1.402 -0.665 1.00 88.00 109 ALA A C 1
ATOM 826 O O . ALA A 1 109 ? -19.623 2.576 -0.555 1.00 88.00 109 ALA A O 1
ATOM 827 N N . ASN A 1 110 ? -20.152 0.398 -0.685 1.00 93.56 110 ASN A N 1
ATOM 828 C CA . ASN A 1 110 ? -21.592 0.540 -0.480 1.00 93.56 110 ASN A CA 1
ATOM 829 C C . ASN A 1 110 ? -22.013 0.165 0.954 1.00 93.56 110 ASN A C 1
ATOM 831 O O . ASN A 1 110 ? -23.204 0.204 1.258 1.00 93.56 110 ASN A O 1
ATOM 835 N N . GLY A 1 111 ? -21.064 -0.199 1.823 1.00 91.69 111 GLY A N 1
ATOM 836 C CA . GLY A 1 111 ? -21.329 -0.647 3.189 1.00 91.69 111 GLY A CA 1
ATOM 837 C C . GLY A 1 111 ? -21.717 -2.125 3.305 1.00 91.69 111 GLY A C 1
ATOM 838 O O . GLY A 1 111 ? -22.185 -2.540 4.361 1.00 91.69 111 GLY A O 1
ATOM 839 N N . HIS A 1 112 ? -21.551 -2.938 2.258 1.00 94.56 112 HIS A N 1
ATOM 840 C CA . HIS A 1 112 ? -21.797 -4.376 2.357 1.00 94.56 112 HIS A CA 1
ATOM 841 C C . HIS A 1 112 ? -20.616 -5.090 3.011 1.00 94.56 112 HIS A C 1
ATOM 843 O O . HIS A 1 112 ? -19.464 -4.840 2.660 1.00 94.56 112 HIS A O 1
ATOM 849 N N . LEU A 1 113 ? -20.907 -6.043 3.894 1.00 94.69 113 LEU A N 1
ATOM 850 C CA . LEU A 1 113 ? -19.900 -6.910 4.495 1.00 94.69 113 LEU A CA 1
ATOM 851 C C . LEU A 1 113 ? -19.206 -7.764 3.424 1.00 94.69 113 LEU A C 1
ATOM 853 O O . LEU A 1 113 ? -19.845 -8.572 2.750 1.00 94.69 113 LEU A O 1
ATOM 857 N N . VAL A 1 114 ? -17.890 -7.607 3.297 1.00 94.88 114 VAL A N 1
ATOM 858 C CA . VAL A 1 114 ? -17.039 -8.406 2.398 1.00 94.88 114 VAL A CA 1
ATOM 859 C C . VAL A 1 114 ? -16.148 -9.390 3.143 1.00 94.88 114 VAL A C 1
ATOM 861 O O . VAL A 1 114 ? -15.561 -10.275 2.527 1.00 94.88 114 VAL A O 1
ATOM 864 N N . GLY A 1 115 ? -16.035 -9.261 4.460 1.00 94.81 115 GLY A N 1
ATOM 865 C CA . GLY A 1 115 ? -15.302 -10.192 5.305 1.00 94.81 115 GLY A CA 1
ATOM 866 C C . GLY A 1 115 ? -15.347 -9.758 6.760 1.00 94.81 115 GLY A C 1
ATOM 867 O O . GLY A 1 115 ? -15.691 -8.619 7.056 1.00 94.81 115 GLY A O 1
ATOM 868 N N . ALA A 1 116 ? -14.972 -10.657 7.658 1.00 95.75 116 ALA A N 1
ATOM 869 C CA . ALA A 1 116 ? -14.830 -10.358 9.072 1.00 95.75 116 ALA A CA 1
ATOM 870 C C . ALA A 1 116 ? -13.673 -11.168 9.658 1.00 95.75 116 ALA A C 1
ATOM 872 O O . ALA A 1 116 ? -13.370 -12.263 9.175 1.00 95.75 116 ALA A O 1
ATOM 873 N N . THR A 1 117 ? -13.047 -10.622 10.694 1.00 96.56 117 THR A N 1
ATOM 874 C CA . THR A 1 117 ? -12.032 -11.303 11.495 1.00 96.56 117 THR A CA 1
ATOM 875 C C . THR A 1 117 ? -12.452 -11.260 12.952 1.00 96.56 117 THR A C 1
ATOM 877 O O . THR A 1 117 ? -12.591 -10.176 13.516 1.00 96.56 117 THR A O 1
ATOM 880 N N . ASP A 1 118 ? -12.598 -12.434 13.557 1.00 96.25 118 ASP A N 1
ATOM 881 C CA . ASP A 1 118 ? -12.846 -12.571 14.987 1.00 96.25 118 ASP A CA 1
ATOM 882 C C . ASP A 1 118 ? -11.524 -12.723 15.752 1.00 96.25 118 ASP A C 1
ATOM 884 O O . ASP A 1 118 ? -10.630 -13.479 15.356 1.00 96.25 118 ASP A O 1
ATOM 888 N N . VAL A 1 119 ? -11.410 -12.010 16.868 1.00 96.31 119 VAL A N 1
ATOM 889 C CA . VAL A 1 119 ? -10.301 -12.066 17.820 1.00 96.31 119 VAL A CA 1
ATOM 890 C C . VAL A 1 119 ? -10.888 -12.430 19.179 1.00 96.31 119 VAL A C 1
ATOM 892 O O . VAL A 1 119 ? -11.500 -11.598 19.843 1.00 96.31 119 VAL A O 1
ATOM 895 N N . PHE A 1 120 ? -10.712 -13.686 19.577 1.00 96.31 120 PHE A N 1
ATOM 896 C CA . PHE A 1 120 ? -11.256 -14.216 20.826 1.00 96.31 120 PHE A CA 1
ATOM 897 C C . PHE A 1 120 ? -10.322 -13.971 22.009 1.00 96.31 120 PHE A C 1
ATOM 899 O O . PHE A 1 120 ? -9.098 -13.967 21.852 1.00 96.31 120 PHE A O 1
ATOM 906 N N . GLU A 1 121 ? -10.912 -13.816 23.193 1.00 96.31 121 GLU A N 1
ATOM 907 C CA . GLU A 1 121 ? -10.208 -13.665 24.472 1.00 96.31 121 GLU A CA 1
ATOM 908 C C . GLU A 1 121 ? -9.142 -12.547 24.473 1.00 96.31 121 GLU A C 1
ATOM 910 O O . GLU A 1 121 ? -8.106 -12.640 25.143 1.00 96.31 121 GLU A O 1
ATOM 915 N N . TYR A 1 122 ? -9.387 -11.461 23.733 1.00 95.75 122 TYR A N 1
ATOM 916 C CA . TYR A 1 122 ? -8.495 -10.309 23.689 1.00 95.75 122 TYR A CA 1
ATOM 917 C C . TYR A 1 122 ? -8.455 -9.610 25.049 1.00 95.75 122 TYR A C 1
ATOM 919 O O . TYR A 1 122 ? -9.489 -9.228 25.600 1.00 95.75 122 TYR A O 1
ATOM 927 N N . GLN A 1 123 ? -7.253 -9.431 25.595 1.00 96.12 123 GLN A N 1
ATOM 928 C CA . GLN A 1 123 ? -7.051 -8.807 26.900 1.00 96.12 123 GLN A CA 1
ATOM 929 C C . GLN A 1 123 ? -6.693 -7.333 26.746 1.00 96.12 123 GLN A C 1
ATOM 931 O O . GLN A 1 123 ? -5.658 -6.986 26.180 1.00 96.12 123 GLN A O 1
ATOM 936 N N . VAL A 1 124 ? -7.535 -6.480 27.319 1.00 96.06 124 VAL A N 1
ATOM 937 C CA . VAL A 1 124 ? -7.313 -5.040 27.421 1.00 96.06 124 VAL A CA 1
ATOM 938 C C . VAL A 1 124 ? -6.727 -4.748 28.792 1.00 96.06 124 VAL A C 1
ATOM 940 O O . VAL A 1 124 ? -7.367 -4.985 29.819 1.00 96.06 124 VAL A O 1
ATOM 943 N N . PHE A 1 125 ? -5.514 -4.203 28.825 1.00 95.75 125 PHE A N 1
ATOM 944 C CA . PHE A 1 125 ? -4.842 -3.847 30.071 1.00 95.75 125 PHE A CA 1
ATOM 945 C C . PHE A 1 125 ? -4.809 -2.336 30.291 1.00 95.75 125 PHE A C 1
ATOM 947 O O . PHE A 1 125 ? -4.680 -1.542 29.357 1.00 95.75 125 PHE A O 1
ATOM 954 N N . ARG A 1 126 ? -4.841 -1.929 31.565 1.00 92.94 126 ARG A N 1
ATOM 955 C CA . ARG A 1 126 ? -4.570 -0.543 31.966 1.00 92.94 126 ARG A CA 1
ATOM 956 C C . ARG A 1 126 ? -3.076 -0.245 31.788 1.00 92.94 126 ARG A C 1
ATOM 958 O O . ARG A 1 126 ? -2.243 -1.033 32.227 1.00 92.94 126 ARG A O 1
ATOM 965 N N . ASN A 1 127 ? -2.745 0.915 31.217 1.00 88.94 127 ASN A N 1
ATOM 966 C CA . ASN A 1 127 ? -1.366 1.383 30.997 1.00 88.94 127 ASN A CA 1
ATOM 967 C C . ASN A 1 127 ? -0.495 0.449 30.129 1.00 88.94 127 ASN A C 1
ATOM 969 O O . ASN A 1 127 ? 0.719 0.381 30.326 1.00 88.94 127 ASN A O 1
ATOM 973 N N . ALA A 1 128 ? -1.097 -0.258 29.172 1.00 91.50 128 ALA A N 1
ATOM 974 C CA . ALA A 1 128 ? -0.381 -1.043 28.169 1.00 91.50 128 ALA A CA 1
ATOM 975 C C . ALA A 1 128 ? -0.743 -0.577 26.753 1.00 91.50 128 ALA A C 1
ATOM 977 O O . ALA A 1 128 ? -1.740 0.117 26.556 1.00 91.50 128 ALA A O 1
ATOM 978 N N . LEU A 1 129 ? 0.063 -0.976 25.766 1.00 92.25 129 LEU A N 1
ATOM 979 C CA . LEU A 1 129 ? -0.292 -0.825 24.358 1.00 92.25 129 LEU A CA 1
ATOM 980 C C . LEU A 1 129 ? -1.265 -1.945 23.972 1.00 92.25 129 LEU A C 1
ATOM 982 O O . LEU A 1 129 ? -0.842 -3.075 23.733 1.00 92.25 129 LEU A O 1
ATOM 986 N N . ASN A 1 130 ? -2.552 -1.614 23.916 1.00 95.19 130 ASN A N 1
ATOM 987 C CA . ASN A 1 130 ? -3.585 -2.492 23.378 1.00 95.19 130 ASN A CA 1
ATOM 988 C C . ASN A 1 130 ? -3.722 -2.177 21.880 1.00 95.19 130 ASN A C 1
ATOM 990 O O . ASN A 1 130 ? -4.281 -1.149 21.512 1.00 95.19 130 ASN A O 1
ATOM 994 N N . LEU A 1 131 ? -3.135 -3.015 21.024 1.00 95.62 131 LEU A N 1
ATOM 995 C CA . LEU A 1 131 ? -3.177 -2.864 19.568 1.00 95.62 131 LEU A CA 1
ATOM 996 C C . LEU A 1 131 ? -3.625 -4.172 18.915 1.00 95.62 131 LEU A C 1
ATOM 998 O O . LEU A 1 131 ? -3.236 -5.255 19.358 1.00 95.62 131 LEU A O 1
ATOM 1002 N N . ILE A 1 132 ? -4.421 -4.055 17.854 1.00 95.06 132 ILE A N 1
ATOM 1003 C CA . ILE A 1 132 ? -4.852 -5.165 17.005 1.00 95.06 132 ILE A CA 1
ATOM 1004 C C . ILE A 1 132 ? -4.565 -4.787 15.559 1.00 95.06 132 ILE A C 1
ATOM 1006 O O . ILE A 1 132 ? -4.926 -3.704 15.105 1.00 95.06 132 ILE A O 1
ATOM 1010 N N . GLU A 1 133 ? -3.939 -5.707 14.835 1.00 94.38 133 GLU A N 1
ATOM 1011 C CA . GLU A 1 133 ? -3.704 -5.587 13.404 1.00 94.38 133 GLU A CA 1
ATOM 1012 C C . GLU A 1 133 ? -4.452 -6.709 12.688 1.00 94.38 133 GLU A C 1
ATOM 1014 O O . GLU A 1 133 ? -4.244 -7.891 12.963 1.00 94.38 133 GLU A O 1
ATOM 1019 N N . VAL A 1 134 ? -5.322 -6.334 11.754 1.00 94.19 134 VAL A N 1
ATOM 1020 C CA . VAL A 1 134 ? -6.045 -7.268 10.889 1.00 94.19 134 VAL A CA 1
ATOM 1021 C C . VAL A 1 134 ? -5.973 -6.785 9.448 1.00 94.19 134 VAL A C 1
ATOM 1023 O O . VAL A 1 134 ? -5.842 -5.591 9.178 1.00 94.19 134 VAL A O 1
ATOM 1026 N N . PHE A 1 135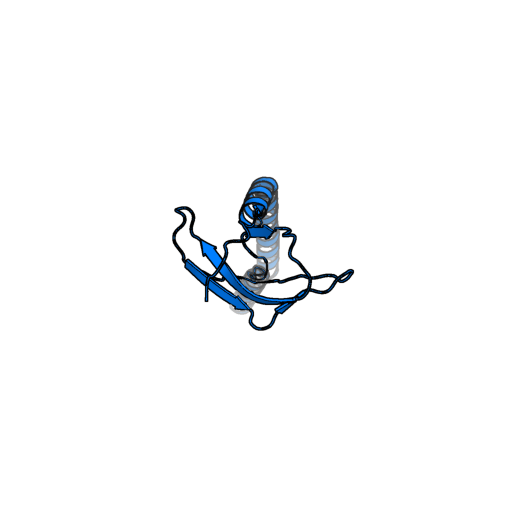 ? -6.049 -7.717 8.505 1.00 91.94 135 PHE A N 1
ATOM 1027 C CA . PHE A 1 135 ? -6.000 -7.417 7.080 1.00 91.94 135 PHE A CA 1
ATOM 1028 C C . PHE A 1 135 ? -7.047 -8.230 6.325 1.00 91.94 135 PHE A C 1
ATOM 1030 O O . PHE A 1 135 ? -7.356 -9.362 6.690 1.00 91.94 135 PHE A O 1
ATOM 1037 N N . SER A 1 136 ? -7.545 -7.651 5.236 1.00 89.69 136 SER A N 1
ATOM 1038 C CA . SER A 1 136 ? -8.390 -8.328 4.258 1.00 89.69 136 SER A CA 1
ATOM 1039 C C . SER A 1 136 ? -7.696 -8.315 2.899 1.00 89.69 136 SER A C 1
ATOM 1041 O O . SER A 1 136 ? -7.044 -7.334 2.535 1.00 89.69 136 SER A O 1
ATOM 1043 N N . LEU A 1 137 ? -7.800 -9.430 2.174 1.00 82.81 137 LEU A N 1
ATOM 1044 C CA . LEU A 1 137 ? -7.246 -9.607 0.825 1.00 82.81 137 LEU A CA 1
ATOM 1045 C C . LEU A 1 137 ? -8.325 -9.540 -0.269 1.00 82.81 137 LEU A C 1
ATOM 1047 O O . LEU A 1 137 ? -8.012 -9.818 -1.428 1.00 82.81 137 LEU A O 1
ATOM 1051 N N . ASN A 1 138 ? -9.569 -9.241 0.119 1.00 65.94 138 ASN A N 1
ATOM 1052 C CA . ASN A 1 138 ? -10.735 -9.221 -0.765 1.00 65.94 138 ASN A CA 1
ATOM 1053 C C . ASN A 1 138 ? -10.773 -7.984 -1.667 1.00 65.94 138 ASN A C 1
ATOM 1055 O O . ASN A 1 138 ? -10.287 -6.911 -1.243 1.00 65.94 138 ASN A O 1
#

Radius of gyration: 28.24 Å; chains: 1; bounding box: 59×30×76 Å

Secondary structure (DSSP, 8-state):
-PPP-----EEEE-HHHHHHHHHHHHHHHHHHHHHHHHHHHHHHHHHHHHHH--SHHHHHHHHHHHHHHHHHHT-------TTS-S-EEE------SEEEEEEEEEE-TTS-EEEEEEEEEEEE-TTS----------

pLDDT: mean 87.89, std 9.53, range [47.31, 96.94]